Protein AF-A0A3D4NHM2-F1 (afdb_monomer_lite)

pLDDT: mean 80.55, std 10.09, range [41.16, 94.75]

Structure (mmCIF, N/CA/C/O backbone):
data_AF-A0A3D4NHM2-F1
#
_entry.id   AF-A0A3D4NHM2-F1
#
loop_
_atom_site.group_PDB
_atom_site.id
_atom_site.type_symbol
_atom_site.label_atom_id
_atom_site.label_alt_id
_atom_site.label_comp_id
_atom_site.label_asym_id
_atom_site.label_entity_id
_atom_site.label_seq_id
_atom_site.pdbx_PDB_ins_code
_atom_site.Cartn_x
_atom_site.Cartn_y
_atom_site.Cartn_z
_atom_site.occupancy
_atom_site.B_iso_or_equiv
_atom_site.auth_seq_id
_atom_site.auth_comp_id
_atom_site.auth_asym_id
_atom_site.auth_atom_id
_atom_site.pdbx_PDB_model_num
ATOM 1 N N . MET A 1 1 ? 0.055 -18.273 33.019 1.00 41.16 1 MET A N 1
ATOM 2 C CA . MET A 1 1 ? 0.625 -17.147 32.251 1.00 41.16 1 MET A CA 1
ATOM 3 C C . MET A 1 1 ? 1.002 -17.680 30.881 1.00 41.16 1 MET A C 1
ATOM 5 O O . MET A 1 1 ? 2.026 -18.334 30.751 1.00 41.16 1 MET A O 1
ATOM 9 N N . THR A 1 2 ? 0.118 -17.535 29.899 1.00 49.50 2 THR A N 1
ATOM 10 C CA . THR A 1 2 ? 0.388 -17.910 28.506 1.00 49.50 2 THR A CA 1
ATOM 11 C C . THR A 1 2 ? 1.254 -16.820 27.888 1.00 49.50 2 THR A C 1
ATOM 13 O O . THR A 1 2 ? 0.848 -15.660 27.898 1.00 49.50 2 THR A O 1
ATOM 16 N N . SER A 1 3 ? 2.451 -17.166 27.412 1.00 53.50 3 SER A N 1
ATOM 17 C CA . SER A 1 3 ? 3.295 -16.221 26.679 1.00 53.50 3 SER A CA 1
ATOM 18 C C . SER A 1 3 ? 2.521 -15.699 25.463 1.00 53.50 3 SER A C 1
ATOM 20 O O . SER A 1 3 ? 2.045 -16.487 24.648 1.00 53.50 3 SER A O 1
ATOM 22 N N . VAL A 1 4 ? 2.346 -14.377 25.388 1.00 59.56 4 VAL A N 1
ATOM 23 C CA . VAL A 1 4 ? 1.715 -13.659 24.260 1.00 59.56 4 VAL A CA 1
ATOM 24 C C . VAL A 1 4 ? 2.781 -13.261 23.229 1.00 59.56 4 VAL A C 1
ATOM 26 O O . VAL A 1 4 ? 2.512 -12.533 22.279 1.00 59.56 4 VAL A O 1
ATOM 29 N N . GLU A 1 5 ? 4.020 -13.715 23.420 1.00 61.50 5 GLU A N 1
ATOM 30 C CA . GLU A 1 5 ? 5.141 -13.356 22.565 1.00 61.50 5 GLU A CA 1
ATOM 31 C C . GLU A 1 5 ? 5.004 -14.071 21.219 1.00 61.50 5 GLU A C 1
ATOM 33 O O . GLU A 1 5 ? 5.370 -15.232 21.043 1.00 61.50 5 GLU A O 1
ATOM 38 N N . PHE A 1 6 ? 4.422 -13.357 20.261 1.00 61.19 6 PHE A N 1
ATOM 39 C CA . PHE A 1 6 ? 4.391 -13.739 18.862 1.00 61.19 6 PHE A CA 1
ATOM 40 C C . PHE A 1 6 ? 5.643 -13.171 18.181 1.00 61.19 6 PHE A C 1
ATOM 42 O O . PHE A 1 6 ? 5.893 -11.966 18.295 1.00 61.19 6 PHE A O 1
ATOM 49 N N . PRO A 1 7 ? 6.439 -13.986 17.468 1.00 61.22 7 PRO A N 1
ATOM 50 C CA . PRO A 1 7 ? 7.572 -13.488 16.703 1.00 61.22 7 PRO A CA 1
ATOM 51 C C . PRO A 1 7 ? 7.048 -12.682 15.507 1.00 61.22 7 PRO A C 1
ATOM 53 O O . PRO A 1 7 ? 6.844 -13.209 14.416 1.00 61.22 7 PRO A O 1
ATOM 56 N N . CYS A 1 8 ? 6.793 -11.393 15.727 1.00 61.00 8 CYS A N 1
ATOM 57 C CA . CYS A 1 8 ? 6.457 -10.440 14.679 1.00 61.00 8 CYS A CA 1
ATOM 58 C C . CYS A 1 8 ? 7.726 -9.714 14.222 1.00 61.00 8 CYS A C 1
ATOM 60 O O . CYS A 1 8 ? 8.655 -9.501 15.009 1.00 61.00 8 CYS A O 1
ATOM 62 N N . ALA A 1 9 ? 7.773 -9.338 12.943 1.00 61.66 9 ALA A N 1
ATOM 63 C CA . ALA A 1 9 ? 8.817 -8.454 12.445 1.00 61.66 9 ALA A CA 1
ATOM 64 C C . ALA A 1 9 ? 8.797 -7.174 13.303 1.00 61.66 9 ALA A C 1
ATOM 66 O O . ALA A 1 9 ? 7.721 -6.641 13.544 1.00 61.66 9 ALA A O 1
ATOM 67 N N . GLY A 1 10 ? 9.954 -6.784 13.855 1.00 69.88 10 GLY A N 1
ATOM 68 C CA . GLY A 1 10 ? 10.064 -6.086 15.146 1.00 69.88 10 GLY A CA 1
ATOM 69 C C . GLY A 1 10 ? 9.290 -4.770 15.333 1.00 69.88 10 GLY A C 1
ATOM 70 O O . GLY A 1 10 ? 8.582 -4.288 14.456 1.00 69.88 10 GLY A O 1
ATOM 71 N N . LEU A 1 11 ? 9.489 -4.139 16.497 1.00 74.94 11 LEU A N 1
ATOM 72 C CA . LEU A 1 11 ? 8.814 -2.905 16.938 1.00 74.94 11 LEU A CA 1
ATOM 73 C C . LEU A 1 11 ? 8.525 -1.856 15.831 1.00 74.94 11 LEU A C 1
ATOM 75 O O . LEU A 1 11 ? 7.408 -1.340 15.815 1.00 74.94 11 LEU A O 1
ATOM 79 N N . PRO A 1 12 ? 9.438 -1.556 14.879 1.00 75.69 12 PRO A N 1
ATOM 80 C CA . PRO A 1 12 ? 9.166 -0.582 13.819 1.00 75.69 12 PRO A CA 1
ATOM 81 C C . PRO A 1 12 ? 7.968 -0.927 12.924 1.00 75.69 12 PRO A C 1
ATOM 83 O O . PRO A 1 12 ? 7.214 -0.035 12.546 1.00 75.69 12 PRO A O 1
ATOM 86 N N . ILE A 1 13 ? 7.769 -2.208 12.604 1.00 77.50 13 ILE A N 1
ATOM 87 C CA . ILE A 1 13 ? 6.668 -2.652 11.741 1.00 77.50 13 ILE A CA 1
ATOM 88 C C . ILE A 1 13 ? 5.348 -2.639 12.514 1.00 77.50 13 ILE A C 1
ATOM 90 O O . ILE A 1 13 ? 4.311 -2.282 11.965 1.00 77.50 13 ILE A O 1
ATOM 94 N N . ALA A 1 14 ? 5.362 -2.975 13.804 1.00 77.69 14 ALA A N 1
ATOM 95 C CA . ALA A 1 14 ? 4.171 -2.842 14.642 1.00 77.69 14 ALA A CA 1
ATOM 96 C C . ALA A 1 14 ? 3.730 -1.370 14.765 1.00 77.69 14 ALA A C 1
ATOM 98 O O . ALA A 1 14 ? 2.546 -1.065 14.620 1.00 77.69 14 ALA A O 1
ATOM 99 N N . ILE A 1 15 ? 4.689 -0.455 14.959 1.00 77.50 15 ILE A N 1
ATOM 100 C CA . ILE A 1 15 ? 4.429 0.991 14.995 1.00 77.50 15 ILE A CA 1
ATOM 101 C C . ILE A 1 15 ? 3.873 1.474 13.652 1.00 77.50 15 ILE A C 1
ATOM 103 O O . ILE A 1 15 ? 2.896 2.219 13.648 1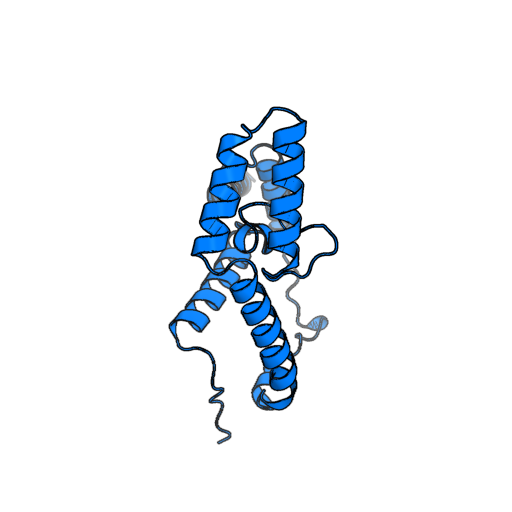.00 77.50 15 ILE A O 1
ATOM 107 N N . SER A 1 16 ? 4.441 1.041 12.520 1.00 75.25 16 SER A N 1
ATOM 108 C CA . SER A 1 16 ? 3.967 1.479 11.202 1.00 75.25 16 SER A CA 1
ATOM 109 C C . SER A 1 16 ? 2.544 1.008 10.902 1.00 75.25 16 SER A C 1
ATOM 111 O O . SER A 1 16 ? 1.742 1.801 10.415 1.00 75.25 16 SER A O 1
ATOM 113 N N . HIS A 1 17 ? 2.193 -0.240 11.236 1.00 78.31 17 HIS A N 1
ATOM 114 C CA . HIS A 1 17 ? 0.822 -0.738 11.080 1.00 78.31 17 HIS A CA 1
ATOM 115 C C . HIS A 1 17 ? -0.163 0.033 11.959 1.00 78.31 17 HIS A C 1
ATOM 117 O O . HIS A 1 17 ? -1.247 0.388 11.499 1.00 78.31 17 HIS A O 1
ATOM 123 N N . TRP A 1 18 ? 0.212 0.323 13.206 1.00 81.62 18 TRP A N 1
ATOM 124 C CA . TRP A 1 18 ? -0.637 1.097 14.106 1.00 81.62 18 TRP A CA 1
ATOM 125 C C . TRP A 1 18 ? -0.836 2.536 13.609 1.00 81.62 18 TRP A C 1
ATOM 127 O O . TRP A 1 18 ? -1.967 3.014 13.578 1.00 81.62 18 TRP A O 1
ATOM 137 N N . GLU A 1 19 ? 0.229 3.206 13.159 1.00 78.62 19 GLU A N 1
ATOM 138 C CA . GLU A 1 19 ? 0.150 4.548 12.562 1.00 78.62 19 GLU A CA 1
ATOM 139 C C . GLU A 1 19 ? -0.701 4.556 11.292 1.00 78.62 19 GLU A C 1
ATOM 141 O O . GLU A 1 19 ? -1.500 5.467 11.101 1.00 78.62 19 GLU A O 1
ATOM 146 N N . ALA A 1 20 ? -0.593 3.526 10.449 1.00 76.88 20 ALA A N 1
ATOM 147 C CA . ALA A 1 20 ? -1.422 3.401 9.256 1.00 76.88 20 ALA A CA 1
ATOM 148 C C . ALA A 1 20 ? -2.911 3.250 9.608 1.00 76.88 20 ALA A C 1
ATOM 150 O O . ALA A 1 20 ? -3.745 3.953 9.039 1.00 76.88 20 ALA A O 1
ATOM 151 N N . ILE A 1 21 ? -3.251 2.386 10.576 1.00 73.81 21 ILE A N 1
ATOM 152 C CA . ILE A 1 21 ? -4.636 2.200 11.045 1.00 73.81 21 ILE A CA 1
ATOM 153 C C . ILE A 1 21 ? -5.166 3.487 11.675 1.00 73.81 21 ILE A C 1
ATOM 155 O O . ILE A 1 21 ? -6.270 3.917 11.347 1.00 73.81 21 ILE A O 1
ATOM 159 N N . ARG A 1 22 ? -4.387 4.125 12.554 1.00 78.44 22 ARG A N 1
ATOM 160 C CA . ARG A 1 22 ? -4.767 5.399 13.167 1.00 78.44 22 ARG A CA 1
ATOM 161 C C . ARG A 1 22 ? -4.950 6.480 12.112 1.00 78.44 22 ARG A C 1
ATOM 163 O O . ARG A 1 22 ? -5.966 7.157 12.127 1.00 78.44 22 ARG A O 1
ATOM 170 N N . GLY A 1 23 ? -4.009 6.623 11.184 1.00 65.31 23 GLY A N 1
ATOM 171 C CA . GLY A 1 23 ? -4.084 7.596 10.100 1.00 65.31 23 GLY A CA 1
ATOM 172 C C . GLY A 1 23 ? -5.300 7.373 9.199 1.00 65.31 23 GLY A C 1
ATOM 173 O O . GLY A 1 23 ? -5.944 8.338 8.789 1.00 65.31 23 GLY A O 1
ATOM 174 N N . TYR A 1 24 ? -5.658 6.111 8.950 1.00 68.81 24 TYR A N 1
ATOM 175 C CA . TYR A 1 24 ? -6.894 5.744 8.264 1.00 68.81 24 TYR A CA 1
ATOM 176 C C . TYR A 1 24 ? -8.139 6.137 9.074 1.00 68.81 24 TYR A C 1
ATOM 178 O O . TYR A 1 24 ? -9.025 6.796 8.541 1.00 68.81 24 TYR A O 1
ATOM 186 N N . MET A 1 25 ? -8.206 5.781 10.361 1.00 72.75 25 MET A N 1
ATOM 187 C CA . MET A 1 25 ? -9.373 6.055 11.212 1.00 72.75 25 MET A CA 1
ATOM 188 C C . MET A 1 25 ? -9.568 7.541 11.530 1.00 72.75 25 MET A C 1
ATOM 190 O O . MET A 1 25 ? -10.699 8.013 11.564 1.00 72.75 25 MET A O 1
ATOM 194 N N . GLU A 1 26 ? -8.489 8.272 11.810 1.00 64.19 26 GLU A N 1
ATOM 195 C CA . GLU A 1 26 ? -8.554 9.670 12.251 1.00 64.19 26 GLU A CA 1
ATOM 196 C C . GLU A 1 26 ? -8.850 10.629 11.114 1.00 64.19 26 GLU A C 1
ATOM 198 O O . GLU A 1 26 ? -9.456 11.678 11.327 1.00 64.19 26 GLU A O 1
ATOM 203 N N . TYR A 1 27 ? -8.388 10.297 9.918 1.00 58.62 27 TYR A N 1
ATOM 204 C CA . TYR A 1 27 ? -8.377 11.270 8.853 1.00 58.62 27 TYR A CA 1
ATOM 205 C C . TYR A 1 27 ? -8.912 10.726 7.537 1.00 58.62 27 TYR A C 1
ATOM 207 O O . TYR A 1 27 ? -9.040 11.511 6.614 1.00 58.62 27 TYR A O 1
ATOM 215 N N . GLU A 1 28 ? -9.182 9.427 7.389 1.00 63.50 28 GLU A N 1
ATOM 216 C CA . GLU A 1 28 ? -9.547 8.834 6.094 1.00 63.50 28 GLU A CA 1
ATOM 217 C C . GLU A 1 28 ? -8.543 9.215 4.964 1.00 63.50 28 GLU A C 1
ATOM 219 O O . GLU A 1 28 ? -8.899 9.169 3.790 1.00 63.50 28 GLU A O 1
ATOM 224 N N . VAL A 1 29 ? -7.290 9.632 5.281 1.00 52.78 29 VAL A N 1
ATOM 225 C CA . VAL A 1 29 ? -6.374 10.297 4.300 1.00 52.78 29 VAL A CA 1
ATOM 226 C C . VAL A 1 29 ? -5.928 9.372 3.197 1.00 52.78 29 VAL A C 1
ATOM 228 O O . VAL A 1 29 ? -5.458 9.830 2.163 1.00 52.78 29 VAL A O 1
ATOM 231 N N . ASN A 1 30 ? -6.012 8.076 3.427 1.00 54.19 30 ASN A N 1
ATOM 232 C CA . ASN A 1 30 ? -5.376 7.123 2.565 1.00 54.19 30 ASN A CA 1
ATOM 233 C C . ASN A 1 30 ? -6.292 5.931 2.399 1.00 54.19 30 ASN A C 1
ATOM 235 O O . ASN A 1 30 ? -6.491 5.160 3.336 1.00 54.19 30 ASN A O 1
ATOM 239 N N . ASP A 1 31 ? -6.807 5.766 1.189 1.00 62.97 31 ASP A N 1
ATOM 240 C CA . ASP A 1 31 ? -7.264 4.452 0.785 1.00 62.97 31 ASP A CA 1
ATOM 241 C C . ASP A 1 31 ? -6.081 3.484 0.932 1.00 62.97 31 ASP A C 1
ATOM 243 O O . ASP A 1 31 ? -4.926 3.837 0.668 1.00 62.97 31 ASP A O 1
ATOM 247 N N . LEU A 1 32 ? -6.341 2.255 1.370 1.00 68.56 32 LEU A N 1
ATOM 248 C CA . LEU A 1 32 ? -5.276 1.263 1.501 1.00 68.56 32 LEU A CA 1
ATOM 249 C C . LEU A 1 32 ? -4.553 1.098 0.155 1.00 68.56 32 LEU A C 1
ATOM 251 O O . LEU A 1 32 ? -3.324 1.024 0.115 1.00 68.56 32 LEU A O 1
ATOM 255 N N . LYS A 1 33 ? -5.315 1.185 -0.945 1.00 70.31 33 LYS A N 1
ATOM 256 C CA . LYS A 1 33 ? -4.785 1.203 -2.306 1.00 70.31 33 LYS A CA 1
ATOM 257 C C . LYS A 1 33 ? -3.868 2.400 -2.570 1.00 70.31 33 LYS A C 1
ATOM 259 O O . LYS A 1 33 ? -2.841 2.227 -3.207 1.00 70.31 33 LYS A O 1
ATOM 264 N N . SER A 1 34 ? -4.169 3.602 -2.075 1.00 70.75 34 SER A N 1
ATOM 265 C CA . SER A 1 34 ? -3.313 4.769 -2.334 1.00 70.75 34 SER A CA 1
ATOM 266 C C . SER A 1 34 ? -1.970 4.701 -1.602 1.00 70.75 34 SER A C 1
ATOM 268 O O . SER A 1 34 ? -0.991 5.259 -2.091 1.00 70.75 34 SER A O 1
ATOM 270 N N . ILE A 1 35 ? -1.906 4.020 -0.450 1.00 69.81 35 ILE A N 1
ATOM 271 C CA . ILE A 1 35 ? -0.635 3.743 0.245 1.00 69.81 35 ILE A CA 1
ATOM 272 C C . ILE A 1 35 ? 0.133 2.617 -0.448 1.00 69.81 35 ILE A C 1
ATOM 274 O O . ILE A 1 35 ? 1.344 2.728 -0.622 1.00 69.81 35 ILE A O 1
ATOM 278 N N . GLN A 1 36 ? -0.557 1.526 -0.787 1.00 71.69 36 GLN A N 1
ATOM 279 C CA . GLN A 1 36 ? 0.071 0.304 -1.297 1.00 71.69 36 GLN A CA 1
ATOM 280 C C . GLN A 1 36 ? 0.401 0.365 -2.791 1.00 71.69 36 GLN A C 1
ATOM 282 O O . GLN A 1 36 ? 1.284 -0.355 -3.238 1.00 71.69 36 GLN A O 1
ATOM 287 N N . ASP A 1 37 ? -0.288 1.207 -3.558 1.00 76.50 37 ASP A N 1
ATOM 288 C CA . ASP A 1 37 ? -0.128 1.332 -5.005 1.00 76.50 37 ASP A CA 1
ATOM 289 C C . ASP A 1 37 ? -0.068 2.807 -5.452 1.00 76.50 37 ASP A C 1
ATOM 291 O O . ASP A 1 37 ? -0.954 3.313 -6.151 1.00 76.50 37 ASP A O 1
ATOM 295 N N . PRO A 1 38 ? 0.992 3.543 -5.070 1.00 75.00 38 PRO A N 1
ATOM 296 C CA . PRO A 1 38 ? 1.124 4.962 -5.398 1.00 75.00 38 PRO A CA 1
ATOM 297 C C . PRO A 1 38 ? 1.277 5.236 -6.904 1.00 75.00 38 PRO A C 1
ATOM 299 O O . PRO A 1 38 ? 1.089 6.373 -7.342 1.00 75.00 38 PRO A O 1
ATOM 302 N N . GLN A 1 39 ? 1.636 4.234 -7.713 1.00 78.44 39 GLN A N 1
ATOM 303 C CA . GLN A 1 39 ? 1.750 4.366 -9.171 1.00 78.44 39 GLN A CA 1
ATOM 304 C C . GLN A 1 39 ? 0.506 3.883 -9.940 1.00 78.44 39 GLN A C 1
ATOM 306 O O . GLN A 1 39 ? 0.495 3.981 -11.175 1.00 78.44 39 GLN A O 1
ATOM 311 N N . ASP A 1 40 ? -0.537 3.420 -9.241 1.00 80.31 40 ASP A N 1
ATOM 312 C CA . ASP A 1 40 ? -1.761 2.840 -9.815 1.00 80.31 40 ASP A CA 1
ATOM 313 C C . ASP A 1 40 ? -1.425 1.760 -10.865 1.00 80.31 40 ASP A C 1
ATOM 315 O O . ASP A 1 40 ? -1.751 1.855 -12.055 1.00 80.31 40 ASP A O 1
ATOM 319 N N . LEU A 1 41 ? -0.616 0.791 -10.438 1.00 82.31 41 LEU A N 1
ATOM 320 C CA . LEU A 1 41 ? -0.152 -0.351 -11.221 1.00 82.31 41 LEU A CA 1
ATOM 321 C C . LEU A 1 41 ? -0.991 -1.608 -10.972 1.00 82.31 41 LEU A C 1
ATOM 323 O O . LEU A 1 41 ? -0.926 -2.530 -11.788 1.00 82.31 41 LEU A O 1
ATOM 327 N N . GLN A 1 42 ? -1.760 -1.666 -9.885 1.00 84.19 42 GLN A N 1
ATOM 328 C CA . GLN A 1 42 ? -2.664 -2.769 -9.575 1.00 84.19 42 GLN A CA 1
ATOM 329 C C . GLN A 1 42 ? -3.976 -2.631 -10.357 1.00 84.19 42 GLN A C 1
ATOM 331 O O . GLN A 1 42 ? -4.657 -1.598 -10.334 1.00 84.19 42 GLN A O 1
ATOM 336 N N . GLY A 1 43 ? -4.345 -3.706 -11.050 1.00 80.56 43 GLY A N 1
ATOM 337 C CA . GLY A 1 43 ? -5.622 -3.842 -11.734 1.00 80.56 43 GLY A CA 1
ATOM 338 C C . GLY A 1 43 ? -6.772 -4.245 -10.796 1.00 80.56 43 GLY A C 1
ATOM 339 O O . GLY A 1 43 ? -6.550 -4.613 -9.646 1.00 80.56 43 GLY A O 1
ATOM 340 N N . PRO A 1 44 ? -8.027 -4.242 -11.287 1.00 80.44 44 PRO A N 1
ATOM 341 C CA . PRO A 1 44 ? -9.217 -4.521 -10.469 1.00 80.44 44 PRO A CA 1
ATOM 342 C C . PRO A 1 44 ? -9.269 -5.929 -9.857 1.00 80.44 44 PRO A C 1
ATOM 344 O O . PRO A 1 44 ? -9.972 -6.137 -8.875 1.00 80.44 44 PRO A O 1
ATOM 347 N N . ASN A 1 45 ? -8.562 -6.889 -10.460 1.00 82.94 45 ASN A N 1
ATOM 348 C CA . ASN A 1 45 ? -8.547 -8.297 -10.051 1.00 82.94 45 ASN A CA 1
ATOM 349 C C . ASN A 1 45 ? -7.192 -8.733 -9.470 1.00 82.94 45 ASN A C 1
ATOM 351 O O . ASN A 1 45 ? -6.979 -9.930 -9.266 1.00 82.94 45 ASN A O 1
ATOM 355 N N . ASP A 1 46 ? -6.266 -7.796 -9.263 1.00 84.06 46 ASP A N 1
ATOM 356 C CA . ASP A 1 46 ? -4.933 -8.122 -8.773 1.00 84.06 46 ASP A CA 1
ATOM 357 C C . ASP A 1 46 ? -4.914 -8.274 -7.242 1.00 84.06 46 ASP A C 1
ATOM 359 O O . ASP A 1 46 ? -5.730 -7.667 -6.543 1.00 84.06 46 ASP A O 1
ATOM 363 N N . PRO A 1 47 ? -3.998 -9.095 -6.693 1.00 81.38 47 PRO A N 1
ATOM 364 C CA . PRO A 1 47 ? -3.778 -9.163 -5.253 1.00 81.38 47 PRO A CA 1
ATOM 365 C C . PRO A 1 47 ? -3.416 -7.788 -4.662 1.00 81.38 47 PRO A C 1
ATOM 367 O O . PRO A 1 47 ? -2.732 -7.009 -5.319 1.00 81.38 47 PRO A O 1
ATOM 370 N N . PRO A 1 48 ? -3.769 -7.510 -3.391 1.00 76.44 48 PRO A N 1
ATOM 371 C CA . PRO A 1 48 ? -3.501 -6.214 -2.755 1.00 76.44 48 PRO A CA 1
ATOM 372 C C . PRO A 1 48 ? -2.015 -5.973 -2.422 1.00 76.44 48 PRO A C 1
ATOM 374 O O . PRO A 1 48 ? -1.659 -4.931 -1.884 1.00 76.44 48 PRO A O 1
ATOM 377 N N . HIS A 1 49 ? -1.131 -6.931 -2.701 1.00 77.88 49 HIS A N 1
ATOM 378 C CA . HIS A 1 49 ? 0.305 -6.823 -2.445 1.00 77.88 49 HIS A CA 1
ATOM 379 C C . HIS A 1 49 ? 1.071 -6.591 -3.750 1.00 77.88 49 HIS A C 1
ATOM 381 O O . HIS A 1 49 ? 0.666 -7.075 -4.799 1.00 77.88 49 HIS A O 1
ATOM 387 N N . GLU A 1 50 ? 2.234 -5.945 -3.700 1.00 80.62 50 GLU A N 1
ATOM 388 C CA . GLU A 1 50 ? 3.122 -5.877 -4.867 1.00 80.62 50 GLU A CA 1
ATOM 389 C C . GLU A 1 50 ? 3.644 -7.279 -5.257 1.00 80.62 50 GLU A C 1
ATOM 391 O O . GLU A 1 50 ? 3.783 -8.167 -4.409 1.00 80.62 50 GLU A O 1
ATOM 396 N N . GLY A 1 51 ? 3.891 -7.528 -6.548 1.00 84.62 51 GLY A N 1
ATOM 397 C CA . GLY A 1 51 ? 4.323 -8.845 -7.028 1.00 84.62 51 GLY A CA 1
ATOM 398 C C . GLY A 1 51 ? 4.580 -8.904 -8.533 1.00 84.62 51 GLY A C 1
ATOM 399 O O . GLY A 1 51 ? 4.761 -7.888 -9.198 1.00 84.62 51 GLY A O 1
ATOM 400 N N . LEU A 1 52 ? 4.582 -10.104 -9.123 1.00 87.31 52 LEU A N 1
ATOM 401 C CA . LEU A 1 52 ? 4.884 -10.253 -10.552 1.00 87.31 52 LEU A CA 1
ATOM 402 C C . LEU A 1 52 ? 3.842 -9.557 -11.445 1.00 87.31 52 LEU A C 1
ATOM 404 O O . LEU A 1 52 ? 4.171 -9.059 -12.524 1.00 87.31 52 LEU A O 1
ATOM 408 N N . HIS A 1 53 ? 2.592 -9.495 -10.983 1.00 86.75 53 HIS A N 1
ATOM 409 C CA . HIS A 1 53 ? 1.507 -8.820 -11.688 1.00 86.75 53 HIS A CA 1
ATOM 410 C C . HIS A 1 53 ? 1.762 -7.310 -11.825 1.00 86.75 53 HIS A C 1
ATOM 412 O O . HIS A 1 53 ? 1.595 -6.784 -12.924 1.00 86.75 53 HIS A O 1
ATOM 418 N N . THR A 1 54 ? 2.280 -6.624 -10.794 1.00 87.06 54 THR A N 1
ATOM 419 C CA . THR A 1 54 ? 2.591 -5.185 -10.890 1.00 87.06 54 THR A CA 1
ATOM 420 C C . THR A 1 54 ? 3.692 -4.923 -11.917 1.00 87.06 54 THR A C 1
ATOM 422 O O . THR A 1 54 ? 3.587 -3.988 -12.712 1.00 87.06 54 THR A O 1
ATOM 425 N N . PHE A 1 55 ? 4.704 -5.796 -11.999 1.00 88.06 55 PHE A N 1
ATOM 426 C CA . PHE A 1 55 ? 5.742 -5.714 -13.032 1.00 88.06 55 PHE A CA 1
ATOM 427 C C . PHE A 1 55 ? 5.174 -5.920 -14.446 1.00 88.06 55 PHE A C 1
ATOM 429 O O . PHE A 1 55 ? 5.511 -5.173 -15.373 1.00 88.06 55 PHE A O 1
ATOM 436 N N . HIS A 1 56 ? 4.297 -6.910 -14.635 1.00 88.69 56 HIS A N 1
ATOM 437 C CA . HIS A 1 56 ? 3.639 -7.140 -15.923 1.00 88.69 56 HIS A CA 1
ATOM 438 C C . HIS A 1 56 ? 2.741 -5.966 -16.330 1.00 88.69 56 HIS A C 1
ATOM 440 O O . HIS A 1 56 ? 2.801 -5.534 -17.485 1.00 88.69 56 HIS A O 1
ATOM 446 N N . ASN A 1 57 ? 1.991 -5.397 -15.388 1.00 90.75 57 ASN A N 1
ATOM 447 C CA . ASN A 1 57 ? 1.132 -4.239 -15.623 1.00 90.75 57 ASN A CA 1
ATOM 448 C C . ASN A 1 57 ? 1.955 -2.991 -15.961 1.00 90.75 57 ASN A C 1
ATOM 450 O O . ASN A 1 57 ? 1.663 -2.309 -16.945 1.00 90.75 57 ASN A O 1
ATOM 454 N N . ALA A 1 58 ? 3.047 -2.736 -15.233 1.00 89.44 58 ALA A N 1
ATOM 455 C CA . ALA A 1 58 ? 3.974 -1.643 -15.525 1.00 89.44 58 ALA A CA 1
ATOM 456 C C . ALA A 1 58 ? 4.590 -1.778 -16.925 1.00 89.44 58 ALA A C 1
ATOM 458 O O . ALA A 1 58 ? 4.671 -0.802 -17.678 1.00 89.44 58 ALA A O 1
ATOM 459 N N . ARG A 1 59 ? 4.977 -3.000 -17.312 1.00 90.62 59 ARG A N 1
ATOM 460 C CA . ARG A 1 59 ? 5.503 -3.290 -18.650 1.00 90.62 59 ARG A CA 1
ATOM 461 C C . ARG A 1 59 ? 4.450 -3.063 -19.735 1.00 90.62 59 ARG A C 1
ATOM 463 O O . ARG A 1 59 ? 4.764 -2.458 -20.761 1.00 90.62 59 ARG A O 1
ATOM 470 N N . ALA A 1 60 ? 3.220 -3.532 -19.528 1.00 90.25 60 ALA A N 1
ATOM 471 C CA . ALA A 1 60 ? 2.117 -3.344 -20.468 1.00 90.25 60 ALA A CA 1
ATOM 472 C C . ALA A 1 60 ? 1.788 -1.855 -20.652 1.00 90.25 60 ALA A C 1
ATOM 474 O O . ALA A 1 60 ? 1.732 -1.376 -21.786 1.00 90.25 60 ALA A O 1
ATOM 475 N N . ARG A 1 61 ? 1.685 -1.107 -19.547 1.00 89.44 61 ARG A N 1
ATOM 476 C CA . ARG A 1 61 ? 1.446 0.342 -19.543 1.00 89.44 61 ARG A CA 1
ATOM 477 C C . ARG A 1 61 ? 2.566 1.107 -20.242 1.00 89.44 61 ARG A C 1
ATOM 479 O O . ARG A 1 61 ? 2.292 1.986 -21.052 1.00 89.44 61 ARG A O 1
ATOM 486 N N . MET A 1 62 ? 3.828 0.746 -20.001 1.00 91.25 62 MET A N 1
ATOM 487 C CA . MET A 1 62 ? 4.965 1.348 -20.705 1.00 91.25 62 MET A CA 1
ATOM 488 C C . MET A 1 62 ? 4.875 1.129 -22.221 1.00 91.25 62 MET A C 1
ATOM 490 O O . MET A 1 62 ? 5.106 2.062 -22.988 1.00 91.25 62 MET A O 1
ATOM 494 N N . HIS A 1 63 ? 4.555 -0.087 -22.670 1.00 90.38 63 HIS A N 1
ATOM 495 C CA . HIS A 1 63 ? 4.413 -0.372 -24.102 1.00 90.38 63 HIS A CA 1
ATOM 496 C C . HIS A 1 63 ? 3.246 0.379 -24.734 1.00 90.38 63 HIS A C 1
ATOM 498 O O . HIS A 1 63 ? 3.386 0.859 -25.857 1.00 90.38 63 HIS A O 1
ATOM 504 N N . GLN A 1 64 ? 2.130 0.518 -24.016 1.00 90.06 64 GLN A N 1
ATOM 505 C CA . GLN A 1 64 ? 1.008 1.350 -24.450 1.00 90.06 64 GLN A CA 1
ATOM 506 C C . GLN A 1 64 ? 1.447 2.809 -24.610 1.00 90.06 64 GLN A C 1
ATOM 508 O O . GLN A 1 64 ? 1.324 3.346 -25.700 1.00 90.06 64 GLN A O 1
ATOM 513 N N . GLN A 1 65 ? 2.107 3.399 -23.609 1.00 89.00 65 GLN A N 1
ATOM 514 C CA . GLN A 1 65 ? 2.620 4.775 -23.691 1.00 89.00 65 GLN A CA 1
ATOM 515 C C . GLN A 1 65 ? 3.606 4.990 -24.850 1.00 89.00 65 GLN A C 1
ATOM 517 O O . GLN A 1 65 ? 3.620 6.051 -25.467 1.00 89.00 65 GLN A O 1
ATOM 522 N N . ILE A 1 66 ? 4.442 3.994 -25.162 1.00 89.38 66 ILE A N 1
ATOM 523 C CA . ILE A 1 66 ? 5.361 4.069 -26.308 1.00 89.38 66 ILE A CA 1
ATOM 524 C C . ILE A 1 66 ? 4.601 3.981 -27.636 1.00 89.38 66 ILE A C 1
ATOM 526 O O . ILE A 1 66 ? 4.983 4.642 -28.601 1.00 89.38 66 ILE A O 1
ATOM 530 N N . ARG A 1 67 ? 3.543 3.164 -27.708 1.00 88.94 67 ARG A N 1
ATOM 531 C CA . ARG A 1 67 ? 2.692 3.043 -28.900 1.00 88.94 67 ARG A CA 1
ATOM 532 C C . ARG A 1 67 ? 1.868 4.305 -29.138 1.00 88.94 67 ARG A C 1
ATOM 534 O O . ARG A 1 67 ? 1.728 4.716 -30.284 1.00 88.94 67 ARG A O 1
ATOM 541 N N . ASP A 1 68 ? 1.372 4.900 -28.063 1.00 91.12 68 ASP A N 1
ATOM 542 C CA . ASP A 1 68 ? 0.505 6.075 -28.093 1.00 91.12 68 ASP A CA 1
ATOM 543 C C . ASP A 1 68 ? 1.318 7.379 -28.264 1.00 91.12 68 ASP A C 1
ATOM 545 O O . ASP A 1 68 ? 0.751 8.443 -28.478 1.00 91.12 68 ASP A O 1
ATOM 549 N N . GLY A 1 69 ? 2.656 7.299 -28.232 1.00 87.31 69 GLY A N 1
ATOM 550 C CA . GLY A 1 69 ? 3.569 8.426 -28.468 1.00 87.31 69 GLY A CA 1
ATOM 551 C C . GLY A 1 69 ? 3.865 9.280 -27.232 1.00 87.31 69 GLY A C 1
ATOM 552 O O . GLY A 1 69 ? 4.749 10.130 -27.282 1.00 87.31 69 GLY A O 1
ATOM 553 N N . GLU A 1 70 ? 3.205 9.004 -26.109 1.00 87.12 70 GLU A N 1
ATOM 554 C CA . GLU A 1 70 ? 3.402 9.669 -24.812 1.00 87.12 70 GLU A CA 1
ATOM 555 C C . GLU A 1 70 ? 4.806 9.436 -24.228 1.00 87.12 70 GLU A C 1
ATOM 557 O O . GLU A 1 70 ? 5.294 10.205 -23.397 1.00 87.12 70 GLU A O 1
ATOM 562 N N . ARG A 1 71 ? 5.477 8.352 -24.641 1.00 86.19 71 ARG A N 1
ATOM 563 C CA . ARG A 1 71 ? 6.778 7.946 -24.105 1.00 86.19 71 ARG A CA 1
ATOM 564 C C . ARG A 1 71 ? 7.773 7.565 -25.201 1.00 86.19 71 ARG A C 1
ATOM 566 O O . ARG A 1 71 ? 7.521 6.714 -26.047 1.00 86.19 71 ARG A O 1
ATOM 573 N N . ASN A 1 72 ? 8.980 8.125 -25.129 1.00 88.81 72 ASN A N 1
ATOM 574 C CA . ASN A 1 72 ? 10.042 7.845 -26.099 1.00 88.81 72 ASN A CA 1
ATOM 575 C C . ASN A 1 72 ? 10.564 6.403 -26.001 1.00 88.81 72 ASN A C 1
ATOM 577 O O . ASN A 1 72 ? 10.835 5.908 -24.905 1.00 88.81 72 ASN A O 1
ATOM 581 N N . ARG A 1 73 ? 10.850 5.764 -27.145 1.00 88.44 73 ARG A N 1
ATOM 582 C CA . ARG A 1 73 ? 11.445 4.409 -27.218 1.00 88.44 73 ARG A CA 1
ATOM 583 C C . ARG A 1 73 ? 12.744 4.263 -26.413 1.00 88.44 73 ARG A C 1
ATOM 585 O O . ARG A 1 73 ? 12.955 3.234 -25.776 1.00 88.44 73 ARG A O 1
ATOM 592 N N . VAL A 1 74 ? 13.571 5.311 -26.374 1.00 91.94 74 VAL A N 1
ATOM 593 C CA . VAL A 1 74 ? 14.810 5.361 -25.571 1.00 91.94 74 VAL A CA 1
ATOM 594 C C . VAL A 1 74 ? 14.521 5.166 -24.079 1.00 91.94 74 VAL A C 1
ATOM 596 O O . VAL A 1 74 ? 15.227 4.434 -23.394 1.00 91.94 74 VAL A O 1
ATOM 599 N N . SER A 1 75 ? 13.435 5.748 -23.571 1.00 88.62 75 SER A N 1
ATOM 600 C CA . SER A 1 75 ? 13.048 5.575 -22.167 1.00 88.62 75 SER A CA 1
ATOM 601 C C . SER A 1 75 ? 12.544 4.160 -21.851 1.00 88.62 75 SER A C 1
ATOM 603 O O . SER A 1 75 ? 12.627 3.733 -20.702 1.00 88.62 75 SER A O 1
ATOM 605 N N . GLY A 1 76 ? 12.033 3.427 -22.848 1.00 90.38 76 GLY A N 1
ATOM 606 C CA . GLY A 1 76 ? 11.711 2.005 -22.718 1.00 90.38 76 GLY A CA 1
ATOM 607 C C . GLY A 1 76 ? 12.973 1.144 -22.652 1.00 90.38 76 GLY A C 1
ATOM 608 O O . GLY A 1 76 ? 13.056 0.235 -21.832 1.00 90.38 76 GLY A O 1
ATOM 609 N N . PHE A 1 77 ? 13.995 1.478 -23.447 1.00 93.19 77 PHE A N 1
ATOM 610 C CA . PHE A 1 77 ? 15.309 0.830 -23.369 1.00 93.19 77 PHE A CA 1
ATOM 611 C C . PHE A 1 77 ? 15.941 0.985 -21.977 1.00 93.19 77 PHE A C 1
ATOM 613 O O . PHE A 1 77 ? 16.323 -0.012 -21.369 1.00 93.19 77 PHE A O 1
ATOM 620 N N . PHE A 1 78 ? 15.979 2.206 -21.430 1.00 94.44 78 PHE A N 1
ATOM 621 C CA . PHE A 1 78 ? 16.511 2.435 -20.081 1.00 94.44 78 PHE A CA 1
ATOM 622 C C . PHE A 1 78 ? 15.676 1.774 -18.983 1.00 94.44 78 PHE A C 1
ATOM 624 O O . PHE A 1 78 ? 16.240 1.317 -17.993 1.00 94.44 78 PHE A O 1
ATOM 631 N N . TRP A 1 79 ? 14.357 1.662 -19.163 1.00 93.12 79 TRP A N 1
ATOM 632 C CA . TRP A 1 79 ? 13.509 0.906 -18.240 1.00 93.12 79 TRP A CA 1
ATOM 633 C C . TRP A 1 79 ? 13.923 -0.565 -18.186 1.00 93.12 79 TRP A C 1
ATOM 635 O O . TRP A 1 79 ? 14.079 -1.116 -17.100 1.00 93.12 79 TRP A O 1
ATOM 645 N N . TYR A 1 80 ? 14.168 -1.191 -19.339 1.00 92.88 80 TYR A N 1
ATOM 646 C CA . TYR A 1 80 ? 14.658 -2.567 -19.384 1.00 92.88 80 TYR A CA 1
ATOM 647 C C . TYR A 1 80 ? 16.070 -2.706 -18.819 1.00 92.88 80 TYR A C 1
ATOM 649 O O . TYR A 1 80 ? 16.313 -3.633 -18.053 1.00 92.88 80 TYR A O 1
ATOM 657 N N . LEU A 1 81 ? 16.977 -1.780 -19.141 1.00 94.50 81 LEU A N 1
ATOM 658 C CA . LEU A 1 81 ? 18.333 -1.777 -18.592 1.00 94.50 81 LEU A CA 1
ATOM 659 C C . LEU A 1 81 ? 18.311 -1.711 -17.061 1.00 94.50 81 LEU A C 1
ATOM 661 O O . LEU A 1 81 ? 18.962 -2.521 -16.409 1.00 94.50 81 LEU A O 1
ATOM 665 N N . TYR A 1 82 ? 17.520 -0.797 -16.496 1.00 92.56 82 TYR A N 1
ATOM 666 C CA . TYR A 1 82 ? 17.334 -0.680 -15.052 1.00 92.56 82 TYR A CA 1
ATOM 667 C C . TYR A 1 82 ? 16.849 -1.999 -14.443 1.00 92.56 82 TYR A C 1
ATOM 669 O O . TYR A 1 82 ? 17.464 -2.490 -13.503 1.00 92.56 82 TYR A O 1
ATOM 677 N N . HIS A 1 83 ? 15.814 -2.616 -15.024 1.00 90.56 83 HIS A N 1
ATOM 678 C CA . HIS A 1 83 ? 15.289 -3.874 -14.500 1.00 90.56 83 HIS A CA 1
ATOM 679 C C . HIS A 1 83 ? 16.282 -5.028 -14.625 1.00 90.56 83 HIS A C 1
ATOM 681 O O . HIS A 1 83 ? 16.357 -5.844 -13.722 1.00 90.56 83 HIS A O 1
ATOM 687 N N . VAL A 1 84 ? 17.092 -5.108 -15.686 1.00 94.00 84 VAL A N 1
ATOM 688 C CA . VAL A 1 84 ? 18.160 -6.124 -15.765 1.00 94.00 84 VAL A CA 1
ATOM 689 C C . VAL A 1 84 ? 19.177 -5.920 -14.641 1.00 94.00 84 VAL A C 1
ATOM 691 O O . VAL A 1 84 ? 19.561 -6.886 -13.983 1.00 94.00 84 VAL A O 1
ATOM 694 N N . MET A 1 85 ? 19.567 -4.669 -14.381 1.00 94.75 85 MET A N 1
ATOM 695 C CA . MET A 1 85 ? 20.495 -4.333 -13.298 1.00 94.75 85 MET A CA 1
ATOM 696 C C . MET A 1 85 ? 19.919 -4.641 -11.907 1.00 94.75 85 MET A C 1
ATOM 698 O O . MET A 1 85 ? 20.683 -4.945 -10.995 1.00 94.75 85 MET A O 1
ATOM 702 N N . THR A 1 86 ? 18.592 -4.619 -11.740 1.00 88.12 86 THR A N 1
ATOM 703 C CA . THR A 1 86 ? 17.896 -4.955 -10.485 1.00 88.12 86 THR A CA 1
ATOM 704 C C . THR A 1 86 ? 17.389 -6.401 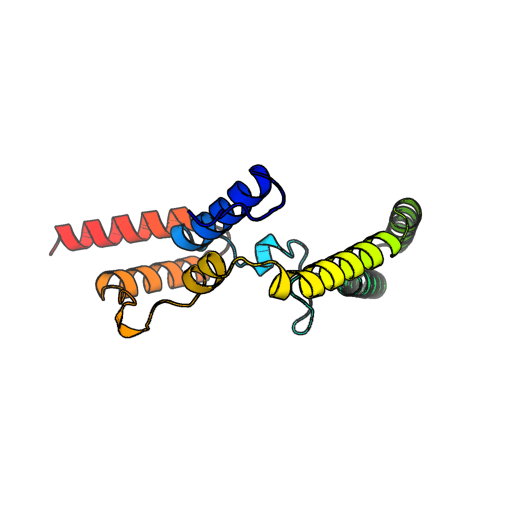-10.426 1.00 88.12 86 THR A C 1
ATOM 706 O O . THR A 1 86 ? 16.452 -6.701 -9.690 1.00 88.12 86 THR A O 1
ATOM 709 N N . LEU A 1 87 ? 18.032 -7.327 -11.154 1.00 91.44 87 LEU A N 1
ATOM 710 C CA . LEU A 1 87 ? 17.712 -8.768 -11.154 1.00 91.44 87 LEU A CA 1
ATOM 711 C C . LEU A 1 87 ? 16.340 -9.117 -11.767 1.00 91.44 87 LEU A C 1
ATOM 713 O O . LEU A 1 87 ? 15.782 -10.193 -11.543 1.00 91.44 87 LEU A O 1
ATOM 717 N N . TRP A 1 88 ? 15.818 -8.231 -12.605 1.00 90.56 88 TRP A N 1
ATOM 718 C CA . TRP A 1 88 ? 14.613 -8.391 -13.411 1.00 90.56 88 TRP A CA 1
ATOM 719 C C . TRP A 1 88 ? 13.383 -8.739 -12.564 1.00 90.56 88 TRP A C 1
ATOM 721 O O . TRP A 1 88 ? 12.958 -7.958 -11.720 1.00 90.56 88 TRP A O 1
ATOM 731 N N . THR A 1 89 ? 12.785 -9.907 -12.786 1.00 89.44 89 THR A N 1
ATOM 732 C CA . THR A 1 89 ? 11.604 -10.388 -12.061 1.00 89.44 89 THR A CA 1
ATOM 733 C C . THR A 1 89 ? 11.955 -11.232 -10.843 1.00 89.44 89 THR A C 1
ATOM 735 O O . THR A 1 89 ? 11.045 -11.652 -10.135 1.00 89.44 89 THR A O 1
ATOM 738 N N . ILE A 1 90 ? 13.238 -11.519 -10.596 1.00 90.94 90 ILE A N 1
ATOM 739 C CA . ILE A 1 90 ? 13.664 -12.378 -9.481 1.00 90.94 90 ILE A CA 1
ATOM 740 C C . ILE A 1 90 ? 13.201 -11.811 -8.129 1.00 90.94 90 ILE A C 1
ATOM 742 O O . ILE A 1 90 ? 12.634 -12.588 -7.360 1.00 90.94 90 ILE A O 1
ATOM 746 N N . PRO A 1 91 ? 13.335 -10.497 -7.841 1.00 87.62 91 PRO A N 1
ATOM 747 C CA . PRO A 1 91 ? 12.814 -9.934 -6.596 1.00 87.62 91 PRO A CA 1
ATOM 748 C C . PRO A 1 91 ? 11.306 -10.165 -6.433 1.00 87.62 91 PRO A C 1
ATOM 750 O O . PRO A 1 91 ? 10.871 -10.594 -5.374 1.00 87.62 91 PRO A O 1
ATOM 753 N N . ASN A 1 92 ? 10.522 -10.002 -7.505 1.00 87.56 92 ASN A N 1
ATOM 754 C CA . ASN A 1 92 ? 9.070 -10.215 -7.471 1.00 87.56 92 ASN A CA 1
ATOM 755 C C . ASN A 1 92 ? 8.696 -11.679 -7.181 1.00 87.56 92 ASN A C 1
ATOM 757 O O . ASN A 1 92 ? 7.762 -11.943 -6.427 1.00 87.56 92 ASN A O 1
ATOM 761 N N . TYR A 1 93 ? 9.441 -12.641 -7.738 1.00 86.88 93 TYR A N 1
ATOM 762 C CA . TYR A 1 93 ? 9.255 -14.059 -7.412 1.00 86.88 93 TYR A CA 1
ATOM 763 C C . TYR A 1 93 ? 9.603 -14.368 -5.955 1.00 86.88 93 TYR A C 1
ATOM 765 O O . TYR A 1 93 ? 8.921 -15.181 -5.330 1.00 86.88 93 TYR A O 1
ATOM 773 N N . LEU A 1 94 ? 10.642 -13.727 -5.412 1.00 88.81 94 LEU A N 1
ATOM 774 C CA . LEU A 1 94 ? 11.008 -13.870 -4.007 1.00 88.81 94 LEU A CA 1
ATOM 775 C C . LEU A 1 94 ? 9.911 -13.313 -3.094 1.00 88.81 94 LEU A C 1
ATOM 777 O O . LEU A 1 94 ? 9.527 -13.994 -2.148 1.00 88.81 94 LEU A O 1
ATOM 781 N N . THR A 1 95 ? 9.358 -12.142 -3.416 1.00 86.12 95 THR A N 1
ATOM 782 C CA . THR A 1 95 ? 8.226 -11.545 -2.695 1.00 86.12 95 THR A CA 1
ATOM 783 C C . THR A 1 95 ? 7.004 -12.459 -2.720 1.00 86.12 95 THR A C 1
ATOM 785 O O . THR A 1 95 ? 6.438 -12.756 -1.672 1.00 86.12 95 THR A O 1
ATOM 788 N N . GLU A 1 96 ? 6.617 -12.986 -3.885 1.00 88.38 96 GLU A N 1
ATOM 789 C CA . GLU A 1 96 ? 5.496 -13.930 -3.962 1.00 88.38 96 GLU A CA 1
ATOM 790 C C . GLU A 1 96 ? 5.756 -15.219 -3.180 1.00 88.38 96 GLU A C 1
ATOM 792 O O . GLU A 1 96 ? 4.849 -15.744 -2.532 1.00 88.38 96 GLU A O 1
ATOM 797 N N . TRP A 1 97 ? 6.981 -15.744 -3.229 1.00 89.44 97 TRP A N 1
ATOM 798 C CA . TRP A 1 97 ? 7.365 -16.911 -2.442 1.00 89.44 97 TRP A CA 1
ATOM 799 C C . TRP A 1 97 ? 7.287 -16.626 -0.941 1.00 89.44 97 TRP A C 1
ATOM 801 O O . TRP A 1 97 ? 6.734 -17.436 -0.197 1.00 89.44 97 TRP A O 1
ATOM 811 N N . GLU A 1 98 ? 7.794 -15.478 -0.499 1.00 86.56 98 GLU A N 1
ATOM 812 C CA . GLU A 1 98 ? 7.773 -15.066 0.900 1.00 86.56 98 GLU A CA 1
ATOM 813 C C . GLU A 1 98 ? 6.341 -14.875 1.394 1.00 86.56 98 GLU A C 1
ATOM 815 O O . GLU A 1 98 ? 5.988 -15.408 2.441 1.00 86.56 98 GLU A O 1
ATOM 820 N N . ILE A 1 99 ? 5.479 -14.230 0.609 1.00 84.75 99 ILE A N 1
ATOM 821 C CA . ILE A 1 99 ? 4.058 -14.070 0.935 1.00 84.75 99 ILE A CA 1
ATOM 822 C C . ILE A 1 99 ? 3.368 -15.431 1.028 1.00 84.75 99 ILE A C 1
ATOM 824 O O . ILE A 1 99 ? 2.662 -15.698 1.998 1.00 84.75 99 ILE A O 1
ATOM 828 N N . ARG A 1 100 ? 3.591 -16.333 0.062 1.00 85.81 100 ARG A N 1
ATOM 829 C CA . ARG A 1 100 ? 3.032 -17.697 0.112 1.00 85.81 100 ARG A CA 1
ATOM 830 C C . ARG A 1 100 ? 3.528 -18.459 1.335 1.00 85.81 100 ARG A C 1
ATOM 832 O O . ARG A 1 100 ? 2.744 -19.161 1.967 1.00 85.81 100 ARG A O 1
ATOM 839 N N . ARG A 1 101 ? 4.804 -18.302 1.688 1.00 86.62 101 ARG A N 1
ATOM 840 C CA . ARG A 1 101 ? 5.397 -18.881 2.893 1.00 86.62 101 ARG A CA 1
ATOM 841 C C . ARG A 1 101 ? 4.729 -18.311 4.144 1.00 86.62 101 ARG A C 1
ATOM 843 O O . ARG A 1 101 ? 4.211 -19.078 4.943 1.00 86.62 101 ARG A O 1
ATOM 850 N N . ILE A 1 102 ? 4.667 -16.991 4.296 1.00 80.44 102 ILE A N 1
ATOM 851 C CA . ILE A 1 102 ? 4.025 -16.328 5.440 1.00 80.44 102 ILE A CA 1
ATOM 852 C C . ILE A 1 102 ? 2.562 -16.764 5.561 1.00 80.44 102 ILE A C 1
ATOM 854 O O . ILE A 1 102 ? 2.144 -17.156 6.646 1.00 80.44 102 ILE A O 1
ATOM 858 N N . ASN A 1 103 ? 1.810 -16.789 4.460 1.00 78.81 103 ASN A N 1
ATOM 859 C CA . ASN A 1 103 ? 0.417 -17.239 4.444 1.00 78.81 103 ASN A CA 1
ATOM 860 C C . ASN A 1 103 ? 0.269 -18.718 4.821 1.00 78.81 103 ASN A C 1
ATOM 862 O O . ASN A 1 103 ? -0.697 -19.080 5.484 1.00 78.81 103 ASN A O 1
ATOM 866 N N . ALA A 1 104 ? 1.220 -19.574 4.443 1.00 81.50 104 ALA A N 1
ATOM 867 C CA . ALA A 1 104 ? 1.225 -20.975 4.856 1.00 81.50 104 ALA A CA 1
ATOM 868 C C . ALA A 1 104 ? 1.565 -21.147 6.348 1.00 81.50 104 ALA A C 1
ATOM 870 O O . ALA A 1 104 ? 1.044 -22.056 6.991 1.00 81.50 104 ALA A O 1
ATOM 871 N N . MET A 1 105 ? 2.413 -20.286 6.920 1.00 71.44 105 MET A N 1
ATOM 872 C CA . MET A 1 105 ? 2.777 -20.340 8.342 1.00 71.44 105 MET A CA 1
ATOM 873 C C . MET A 1 105 ? 1.757 -19.644 9.261 1.00 71.44 105 MET A C 1
ATOM 875 O O . MET A 1 105 ? 1.539 -20.111 10.377 1.00 71.44 105 MET A O 1
ATOM 879 N N . SER A 1 106 ? 1.119 -18.562 8.810 1.00 62.69 106 SER A N 1
ATOM 880 C CA . SER A 1 106 ? 0.283 -17.663 9.624 1.00 62.69 106 SER A CA 1
ATOM 881 C C . SER A 1 106 ? -0.868 -18.351 10.387 1.00 62.69 106 SER A C 1
ATOM 883 O O . SER A 1 106 ? -1.017 -18.078 11.581 1.00 62.69 106 SER A O 1
ATOM 885 N N . PRO A 1 107 ? -1.641 -19.295 9.809 1.00 60.72 107 PRO A N 1
ATOM 886 C CA . PRO A 1 107 ? -2.722 -19.963 10.538 1.00 60.72 107 PRO A CA 1
ATOM 887 C C . PRO A 1 107 ? -2.222 -20.858 11.678 1.00 60.72 107 PRO A C 1
ATOM 889 O O . PRO A 1 107 ? -2.942 -21.077 12.654 1.00 60.72 107 PRO A O 1
ATOM 892 N N . HIS A 1 108 ? -1.001 -21.383 11.554 1.00 60.50 108 HIS A N 1
ATOM 893 C CA . HIS A 1 108 ? -0.430 -22.371 12.468 1.00 60.50 108 HIS A CA 1
ATOM 894 C C . HIS A 1 108 ? 0.403 -21.752 13.596 1.00 60.50 108 HIS A C 1
ATOM 896 O O . HIS A 1 108 ? 0.734 -22.454 14.549 1.00 60.50 108 HIS A O 1
ATOM 902 N N . THR A 1 109 ? 0.735 -20.460 13.511 1.00 64.25 109 THR A N 1
ATOM 903 C CA . THR A 1 109 ? 1.622 -19.782 14.469 1.00 64.25 109 THR A CA 1
ATOM 904 C C . THR A 1 109 ? 0.937 -18.740 15.344 1.00 64.25 109 THR A C 1
ATOM 906 O O . THR A 1 109 ? 1.554 -18.303 16.315 1.00 64.25 109 THR A O 1
ATOM 909 N N . LEU A 1 110 ? -0.306 -18.335 15.053 1.00 69.00 110 LEU A N 1
ATOM 910 C CA . LEU A 1 110 ? -1.026 -17.408 15.930 1.00 69.00 110 LEU A CA 1
ATOM 911 C C . LEU A 1 110 ? -1.379 -18.089 17.267 1.00 69.00 110 LEU A C 1
ATOM 913 O O . LEU A 1 110 ? -2.096 -19.095 17.256 1.00 69.00 110 LEU A O 1
ATOM 917 N N . PRO A 1 111 ? -0.947 -17.540 18.420 1.00 79.44 111 PRO A N 1
ATOM 918 C CA . PRO A 1 111 ? -1.387 -18.011 19.725 1.00 79.44 111 PRO A CA 1
ATOM 919 C C . PRO A 1 111 ? -2.906 -17.900 19.850 1.00 79.44 111 PRO A C 1
ATOM 921 O O . PRO A 1 111 ? -3.505 -16.919 19.411 1.00 79.44 111 PRO A O 1
ATOM 924 N N . GLU A 1 112 ? -3.527 -18.871 20.513 1.00 79.69 112 GLU A N 1
ATOM 925 C CA . GLU A 1 112 ? -4.987 -18.933 20.651 1.00 79.69 112 GLU A CA 1
ATOM 926 C C . GLU A 1 112 ? -5.582 -17.659 21.279 1.00 79.69 112 GLU A C 1
ATOM 928 O O . GLU A 1 112 ? -6.597 -17.153 20.814 1.00 79.69 112 GLU A O 1
ATOM 933 N N . ALA A 1 113 ? -4.895 -17.062 22.258 1.00 81.88 113 ALA A N 1
ATOM 934 C CA . ALA A 1 113 ? -5.308 -15.791 22.855 1.00 81.88 113 ALA A CA 1
ATOM 935 C C . ALA A 1 113 ? -5.351 -14.636 21.834 1.00 81.88 113 ALA A C 1
ATOM 937 O O . ALA A 1 113 ? -6.280 -13.834 21.840 1.00 81.88 113 ALA A O 1
ATOM 938 N N . MET A 1 114 ? -4.370 -14.567 20.928 1.00 77.50 114 MET A N 1
ATOM 939 C CA . MET A 1 114 ? -4.324 -13.547 19.878 1.00 77.50 114 MET A CA 1
ATOM 940 C C . MET A 1 114 ? -5.428 -13.774 18.846 1.00 77.50 114 MET A C 1
ATOM 942 O O . MET A 1 114 ? -6.038 -12.812 18.387 1.00 77.50 114 MET A O 1
ATOM 946 N N . ARG A 1 115 ? -5.722 -15.038 18.515 1.00 79.88 115 ARG A N 1
ATOM 947 C CA . ARG A 1 115 ? -6.835 -15.392 17.627 1.00 79.88 115 ARG A CA 1
ATOM 948 C C . ARG A 1 115 ? -8.169 -14.927 18.211 1.00 79.88 115 ARG A C 1
ATOM 950 O O . ARG A 1 115 ? -8.897 -14.231 17.518 1.00 79.88 115 ARG A O 1
ATOM 957 N N . GLN A 1 116 ? -8.420 -15.211 19.489 1.00 83.88 116 GLN A N 1
ATOM 958 C CA . GLN A 1 116 ? -9.629 -14.772 20.196 1.00 83.88 116 GLN A CA 1
ATOM 959 C C . GLN A 1 116 ? -9.764 -13.244 20.234 1.00 83.88 116 GLN A C 1
ATOM 961 O O . GLN A 1 116 ? -10.851 -12.715 20.038 1.00 83.88 116 GLN A O 1
ATOM 966 N N . TRP A 1 117 ? -8.662 -12.517 20.441 1.00 79.44 117 TRP A N 1
ATOM 967 C CA . TRP A 1 117 ? -8.668 -11.046 20.429 1.00 79.44 117 TRP A CA 1
ATOM 968 C C . TRP A 1 117 ? -8.799 -10.447 19.023 1.00 79.44 117 TRP A C 1
ATOM 970 O O . TRP A 1 117 ? -9.144 -9.276 18.893 1.00 79.44 117 TRP A O 1
ATOM 980 N N . SER A 1 118 ? -8.508 -11.228 17.981 1.00 80.06 118 SER A N 1
ATOM 981 C CA . SER A 1 118 ? -8.639 -10.802 16.584 1.00 80.06 118 SER A CA 1
ATOM 982 C C . SER A 1 118 ? -10.040 -11.048 16.017 1.00 80.06 118 SER A C 1
ATOM 984 O O . SER A 1 118 ? -10.327 -10.607 14.904 1.00 80.06 118 SER A O 1
ATOM 986 N N . GLU A 1 119 ? -10.910 -11.764 16.736 1.00 84.50 119 GLU A N 1
ATOM 987 C CA . GLU A 1 119 ? -12.296 -11.950 16.314 1.00 84.50 119 GLU A CA 1
ATOM 988 C C . GLU A 1 119 ? -13.048 -10.617 16.317 1.00 84.50 119 GLU A C 1
ATOM 990 O O . GLU A 1 119 ? -12.844 -9.747 17.167 1.00 84.50 119 GLU A O 1
ATOM 995 N N . LEU A 1 120 ? -13.935 -10.448 15.334 1.00 82.12 120 LEU A N 1
ATOM 996 C CA . LEU A 1 120 ? -14.771 -9.258 15.256 1.00 82.12 120 LEU A CA 1
ATOM 997 C C . LEU A 1 120 ? -15.643 -9.168 16.508 1.00 82.12 120 LEU A C 1
ATOM 999 O O . LEU A 1 120 ? -16.295 -10.140 16.894 1.00 82.12 120 LEU A O 1
ATOM 1003 N N . LEU A 1 121 ? -15.718 -7.970 17.091 1.00 85.19 121 LEU A N 1
ATOM 1004 C CA . LEU A 1 121 ? -16.669 -7.699 18.163 1.00 85.19 121 LEU A CA 1
ATOM 1005 C C . LEU A 1 121 ? -18.090 -8.057 17.693 1.00 85.19 121 LEU A C 1
ATOM 1007 O O . LEU A 1 121 ? -18.431 -7.791 16.532 1.00 85.19 121 LEU A O 1
ATOM 1011 N N . PRO A 1 122 ? -18.943 -8.611 18.570 1.00 89.62 122 PRO A N 1
ATOM 1012 C CA . PRO A 1 122 ? -20.347 -8.832 18.251 1.00 89.62 122 PRO A CA 1
ATOM 1013 C C . PRO A 1 122 ? -20.997 -7.543 17.745 1.00 89.62 122 PRO A C 1
ATOM 1015 O O . PRO A 1 122 ? -20.763 -6.470 18.303 1.00 89.62 122 PRO A O 1
ATOM 1018 N N . LYS A 1 123 ? -21.832 -7.643 16.703 1.00 84.88 123 LYS A N 1
ATOM 1019 C CA . LYS A 1 123 ? -22.486 -6.479 16.069 1.00 84.88 123 LYS A CA 1
ATOM 1020 C C . LYS A 1 123 ? -23.284 -5.629 17.057 1.00 84.88 123 LYS A C 1
ATOM 1022 O O . LYS A 1 123 ? -23.412 -4.425 16.869 1.00 84.88 123 LYS A O 1
ATOM 1027 N N . ASP A 1 124 ? -23.780 -6.247 18.121 1.00 85.19 124 ASP A N 1
ATOM 1028 C CA . ASP A 1 124 ? -24.549 -5.590 19.178 1.00 85.19 124 ASP A CA 1
ATOM 1029 C C . ASP A 1 124 ? -23.689 -4.626 20.014 1.00 85.19 124 ASP A C 1
ATOM 1031 O O . ASP A 1 124 ? -24.206 -3.672 20.589 1.00 85.19 124 ASP A O 1
ATOM 1035 N N . GLN A 1 125 ? -22.372 -4.856 20.056 1.00 85.94 125 GLN A N 1
ATOM 1036 C CA . GLN A 1 125 ? -21.388 -4.012 20.738 1.00 85.94 125 GLN A CA 1
ATOM 1037 C C . GLN A 1 125 ? -20.787 -2.943 19.819 1.00 85.94 125 GLN A C 1
ATOM 1039 O O . GLN A 1 125 ? -19.957 -2.145 20.257 1.00 85.94 125 GLN A O 1
ATOM 1044 N N . TRP A 1 126 ? -21.172 -2.912 18.541 1.00 85.25 126 TRP A N 1
ATOM 1045 C CA . TRP A 1 126 ? -20.687 -1.885 17.630 1.00 85.25 126 TRP A CA 1
ATOM 1046 C C . TRP A 1 126 ? -21.305 -0.546 18.019 1.00 85.25 126 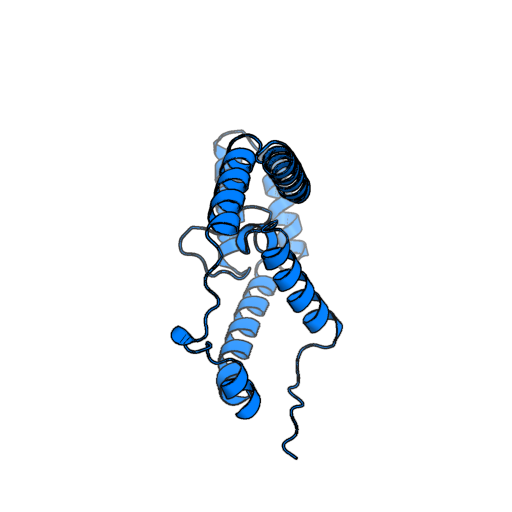TRP A C 1
ATOM 1048 O O . TRP A 1 126 ? -22.527 -0.378 18.014 1.00 85.25 126 TRP A O 1
ATOM 1058 N N . ALA A 1 127 ? -20.452 0.426 18.336 1.00 83.19 127 ALA A N 1
ATOM 1059 C CA . ALA A 1 127 ? -20.900 1.789 18.547 1.00 83.19 127 ALA A CA 1
ATOM 1060 C C . ALA A 1 127 ? -21.530 2.309 17.248 1.00 83.19 127 ALA A C 1
ATOM 1062 O O . ALA A 1 127 ? -20.879 2.370 16.203 1.00 83.19 127 ALA A O 1
ATOM 1063 N N . LYS A 1 128 ? -22.813 2.676 17.304 1.00 83.44 128 LYS A N 1
ATOM 1064 C CA . LYS A 1 128 ? -23.463 3.358 16.186 1.00 83.44 128 LYS A CA 1
ATOM 1065 C C . LYS A 1 128 ? -22.989 4.812 16.186 1.00 83.44 128 LYS A C 1
ATOM 1067 O O . LYS A 1 128 ? -23.061 5.447 17.242 1.00 83.44 128 LYS A O 1
ATOM 1072 N N . PRO A 1 129 ? -22.513 5.349 15.049 1.00 82.44 129 PRO A N 1
ATOM 1073 C CA . PRO A 1 129 ? -22.191 6.765 14.971 1.00 82.44 129 PRO A CA 1
ATOM 1074 C C . PRO A 1 129 ? -23.450 7.575 15.293 1.00 82.44 129 PRO A C 1
ATOM 1076 O O . PRO A 1 129 ? -24.557 7.198 14.900 1.00 82.44 129 PRO A O 1
ATOM 1079 N N . SER A 1 130 ? -23.289 8.668 16.038 1.00 87.50 130 SER A N 1
ATOM 1080 C CA . SER A 1 130 ? -24.407 9.567 16.319 1.00 87.50 130 SER A CA 1
ATOM 1081 C C . SER A 1 130 ? -24.906 10.210 15.025 1.00 87.50 130 SER A C 1
ATOM 1083 O O . SER A 1 130 ? -24.158 10.348 14.056 1.00 87.50 130 SER A O 1
ATOM 1085 N N . GLU A 1 131 ? -26.169 10.631 15.004 1.00 86.31 131 GLU A N 1
ATOM 1086 C CA . GLU A 1 131 ? -26.757 11.282 13.829 1.00 86.31 131 GLU A CA 1
ATOM 1087 C C . GLU A 1 131 ? -25.983 12.551 13.431 1.00 86.31 131 GLU A C 1
ATOM 1089 O O . GLU A 1 131 ? -25.725 12.767 12.249 1.00 86.31 131 GLU A O 1
ATOM 1094 N N . GLU A 1 132 ? -25.508 13.320 14.420 1.00 84.75 132 GLU A N 1
ATOM 1095 C CA . GLU A 1 132 ? -24.612 14.464 14.202 1.00 84.75 132 GLU A CA 1
ATOM 1096 C C . GLU A 1 132 ? -23.328 14.046 13.460 1.00 84.75 132 GLU A C 1
ATOM 1098 O O . GLU A 1 132 ? -22.945 14.683 12.479 1.00 84.75 132 GLU A O 1
ATOM 1103 N N . LEU A 1 133 ? -22.679 12.952 13.879 1.00 83.19 133 LEU A N 1
ATOM 1104 C CA . LEU A 1 133 ? -21.454 12.467 13.235 1.00 83.19 133 LEU A CA 1
ATOM 1105 C C . LEU A 1 133 ? -21.716 11.975 11.811 1.00 83.19 133 LEU A C 1
ATOM 1107 O O . LEU A 1 133 ? -20.927 12.270 10.919 1.00 83.19 133 LEU A O 1
ATOM 1111 N N . VAL A 1 134 ? -22.836 11.288 11.570 1.00 85.25 134 VAL A N 1
ATOM 1112 C CA . VAL A 1 134 ? -23.221 10.843 10.220 1.00 85.25 134 VAL A CA 1
ATOM 1113 C C . VAL A 1 134 ? -23.402 12.039 9.281 1.00 85.25 134 VAL A C 1
ATOM 1115 O O . VAL A 1 134 ? -22.911 12.008 8.150 1.00 85.25 134 VAL A O 1
ATOM 1118 N N . GLN A 1 135 ? -24.055 13.107 9.750 1.00 86.62 135 GLN A N 1
ATOM 1119 C CA . GLN A 1 135 ? -24.227 14.339 8.978 1.00 86.62 135 GLN A CA 1
ATOM 1120 C C . GLN A 1 135 ? -22.886 15.036 8.702 1.00 86.62 135 GLN A C 1
ATOM 1122 O O . GLN A 1 135 ? -22.631 15.435 7.565 1.00 86.62 135 GLN A O 1
ATOM 1127 N N . MET A 1 136 ? -22.002 15.138 9.701 1.00 84.06 136 MET A N 1
ATOM 1128 C CA . MET A 1 136 ? -20.661 15.712 9.520 1.00 84.06 136 MET A CA 1
ATOM 1129 C C . MET A 1 136 ? -19.819 14.901 8.528 1.00 84.06 136 MET A C 1
ATOM 1131 O O . MET A 1 136 ? -19.198 15.486 7.642 1.00 84.06 136 MET A O 1
ATOM 1135 N N . SER A 1 137 ? -19.837 13.567 8.612 1.00 83.88 137 SER A N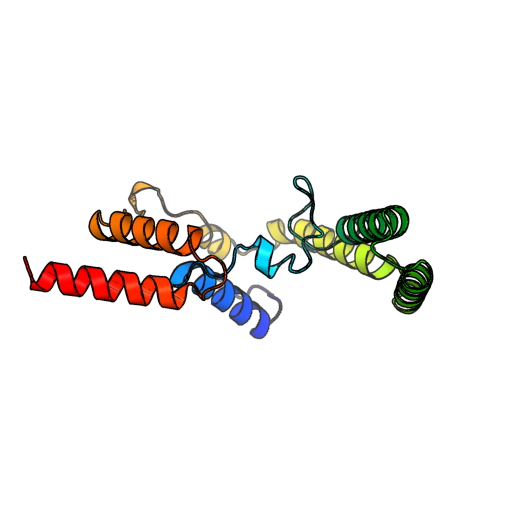 1
ATOM 1136 C CA . SER A 1 137 ? -19.149 12.699 7.649 1.00 83.88 137 SER A CA 1
ATOM 1137 C C . SER A 1 137 ? -19.654 12.920 6.223 1.00 83.88 137 SER A C 1
ATOM 1139 O O . SER A 1 137 ? -18.856 12.969 5.289 1.00 83.88 137 SER A O 1
ATOM 1141 N N . GLU A 1 138 ? -20.963 13.100 6.031 1.00 85.06 138 GLU A N 1
ATOM 1142 C CA . GLU A 1 138 ? -21.513 13.398 4.706 1.00 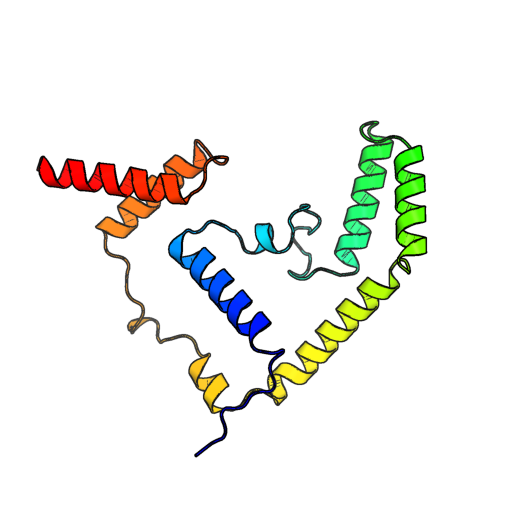85.06 138 GLU A CA 1
ATOM 1143 C C . GLU A 1 138 ? -21.037 14.764 4.187 1.00 85.06 138 GLU A C 1
ATOM 1145 O O . GLU A 1 138 ? -20.631 14.875 3.030 1.00 85.06 138 GLU A O 1
ATOM 1150 N N . GLN A 1 139 ? -20.985 15.792 5.040 1.00 85.56 139 GLN A N 1
ATOM 1151 C CA . GLN A 1 139 ? -20.435 17.104 4.671 1.00 85.56 139 GLN A CA 1
ATOM 1152 C C . GLN A 1 139 ? -18.956 17.014 4.256 1.00 85.56 139 GLN A C 1
ATOM 1154 O O . GLN A 1 139 ? -18.575 17.592 3.232 1.00 85.56 139 GLN A O 1
ATOM 1159 N N . VAL A 1 140 ? -18.139 16.246 4.988 1.00 84.69 140 VAL A N 1
ATOM 1160 C CA . VAL A 1 140 ? -16.728 15.997 4.637 1.00 84.69 140 VAL A CA 1
ATOM 1161 C C . VAL A 1 140 ? -16.622 15.307 3.275 1.00 84.69 140 VAL A C 1
ATOM 1163 O O . VAL A 1 140 ? -15.871 15.781 2.420 1.00 84.69 140 VAL A O 1
ATOM 1166 N N . ARG A 1 141 ? -17.419 14.261 3.006 1.00 81.69 141 ARG A N 1
ATOM 1167 C CA . ARG A 1 141 ? -17.424 13.574 1.698 1.00 81.69 141 ARG A CA 1
ATOM 1168 C C . ARG A 1 141 ? -17.781 14.511 0.548 1.00 81.69 141 ARG A C 1
ATOM 1170 O O . ARG A 1 141 ? -17.146 14.460 -0.506 1.00 81.69 141 ARG A O 1
ATOM 1177 N N . GLN A 1 142 ? -18.776 15.377 0.736 1.00 85.62 142 GLN A N 1
ATOM 1178 C CA . GLN A 1 142 ? -19.188 16.343 -0.287 1.00 85.62 142 GLN A CA 1
ATOM 1179 C C . GLN A 1 142 ? -18.090 17.381 -0.567 1.00 85.62 142 GLN A C 1
ATOM 1181 O O . GLN A 1 142 ? -17.844 17.710 -1.730 1.00 85.62 142 GLN A O 1
ATOM 1186 N N . LEU A 1 143 ? -17.403 17.878 0.468 1.00 83.50 143 LEU A N 1
ATOM 1187 C CA . LEU A 1 143 ? -16.272 18.800 0.311 1.00 83.50 143 LEU A CA 1
ATOM 1188 C C . LEU A 1 143 ? -15.076 18.125 -0.367 1.00 83.50 143 LEU A C 1
ATOM 1190 O O . LEU A 1 143 ? -14.542 18.669 -1.336 1.00 83.50 143 LEU A O 1
ATOM 1194 N N . HIS A 1 144 ? -14.724 16.914 0.066 1.00 81.00 144 HIS A N 1
ATOM 1195 C CA . HIS A 1 144 ? -13.648 16.127 -0.531 1.00 81.00 144 HIS A CA 1
ATOM 1196 C C . HIS A 1 144 ? -13.910 15.851 -2.019 1.00 81.00 144 HIS A C 1
ATOM 1198 O O . HIS A 1 144 ? -13.037 16.072 -2.855 1.00 81.00 144 HIS A O 1
ATOM 1204 N N . LYS A 1 145 ? -15.148 15.491 -2.391 1.00 82.25 145 LYS A N 1
ATOM 1205 C CA . LYS A 1 145 ? -15.538 15.274 -3.796 1.00 82.25 145 LYS A CA 1
ATOM 1206 C C . LYS A 1 145 ? -15.393 16.533 -4.659 1.00 82.25 145 LYS A C 1
ATOM 1208 O O . LYS A 1 145 ? -15.093 16.428 -5.847 1.00 82.25 145 LYS A O 1
ATOM 1213 N N . ARG A 1 146 ? -15.606 17.722 -4.086 1.00 84.69 146 ARG A N 1
ATOM 1214 C CA . ARG A 1 146 ? -15.438 19.009 -4.787 1.00 84.69 146 ARG A CA 1
ATOM 1215 C C . ARG A 1 146 ? -13.971 19.415 -4.916 1.00 84.69 146 ARG A C 1
ATOM 1217 O O . ARG A 1 146 ? -13.617 20.073 -5.890 1.00 84.69 146 ARG A O 1
ATOM 1224 N N . GLN A 1 147 ? -13.134 19.070 -3.939 1.00 81.88 147 GLN A N 1
ATOM 1225 C CA . GLN A 1 147 ? -11.745 19.530 -3.848 1.00 81.88 147 GLN A CA 1
ATOM 1226 C C . GLN A 1 147 ? -10.776 18.385 -3.486 1.00 81.88 147 GLN A C 1
ATOM 1228 O O . GLN A 1 147 ? -10.053 18.480 -2.499 1.00 81.88 147 GLN A O 1
ATOM 1233 N N . PRO A 1 148 ? -10.649 17.334 -4.310 1.00 77.12 148 PRO A N 1
ATOM 1234 C CA . PRO A 1 148 ? -9.917 16.111 -3.943 1.00 77.12 148 PRO A CA 1
ATOM 1235 C C . PRO A 1 148 ? -8.407 16.303 -3.713 1.00 77.12 148 PRO A C 1
ATOM 1237 O O . PRO A 1 148 ? -7.728 15.394 -3.260 1.00 77.12 148 PRO A O 1
ATOM 1240 N N . ARG A 1 149 ? -7.850 17.471 -4.061 1.00 76.88 149 ARG A N 1
ATOM 1241 C CA . ARG A 1 149 ? -6.420 17.783 -3.905 1.00 76.88 149 ARG A CA 1
ATOM 1242 C C . ARG A 1 149 ? -6.055 18.426 -2.568 1.00 76.88 149 ARG A C 1
ATOM 1244 O O . ARG A 1 149 ? -4.868 18.586 -2.299 1.00 76.88 149 ARG A O 1
ATOM 1251 N N . ARG A 1 150 ? -7.034 18.862 -1.772 1.00 76.81 150 ARG A N 1
ATOM 1252 C CA . ARG A 1 150 ? -6.757 19.445 -0.453 1.00 76.81 150 ARG A CA 1
ATOM 1253 C C . ARG A 1 150 ? -6.618 18.338 0.592 1.00 76.81 150 ARG A C 1
ATOM 1255 O O . ARG A 1 150 ? -7.280 17.308 0.469 1.00 76.81 150 ARG A O 1
ATOM 1262 N N . PRO A 1 151 ? -5.784 18.549 1.620 1.00 77.19 151 PRO A N 1
ATOM 1263 C CA . PRO A 1 151 ? -5.628 17.579 2.689 1.00 77.19 151 PRO A CA 1
ATOM 1264 C C . PRO A 1 151 ? -6.941 17.428 3.458 1.00 77.19 151 PRO A C 1
ATOM 1266 O O . PRO A 1 151 ? -7.596 18.403 3.825 1.00 77.19 151 PRO A O 1
ATOM 1269 N N . ILE A 1 152 ? -7.317 16.185 3.728 1.00 74.38 152 ILE A N 1
ATOM 1270 C CA . ILE A 1 152 ? -8.603 15.855 4.344 1.00 74.38 152 ILE A CA 1
ATOM 1271 C C . ILE A 1 152 ? -8.763 16.387 5.776 1.00 74.38 152 ILE A C 1
ATOM 1273 O O . ILE A 1 152 ? -9.872 16.710 6.197 1.00 74.38 152 ILE A O 1
ATOM 1277 N N . THR A 1 153 ? -7.652 16.590 6.490 1.00 79.12 153 THR A N 1
ATOM 1278 C CA . THR A 1 153 ? -7.611 17.249 7.806 1.00 79.12 153 THR A CA 1
ATOM 1279 C C . THR A 1 153 ? -8.210 18.652 7.773 1.00 79.12 153 THR A C 1
ATOM 1281 O O . THR A 1 153 ? -8.886 19.056 8.720 1.00 79.12 153 THR A O 1
ATOM 1284 N N . GLU A 1 154 ? -8.016 19.391 6.678 1.00 82.81 154 GLU A N 1
ATOM 1285 C CA . GLU A 1 154 ? -8.626 20.707 6.505 1.00 82.81 154 GLU A CA 1
ATOM 1286 C C . GLU A 1 154 ? -10.141 20.606 6.339 1.00 82.81 154 GLU A C 1
ATOM 1288 O O . GLU A 1 154 ? -10.851 21.440 6.895 1.00 82.81 154 GLU A O 1
ATOM 1293 N N . PHE A 1 155 ? -10.647 19.581 5.643 1.00 81.81 155 PHE A N 1
ATOM 1294 C CA . PHE A 1 155 ? -12.090 19.367 5.508 1.00 81.81 155 PHE A CA 1
ATOM 1295 C C . PHE A 1 155 ? -12.739 19.049 6.847 1.00 81.81 155 PHE A C 1
ATOM 1297 O O . PHE A 1 155 ? -13.753 19.659 7.183 1.0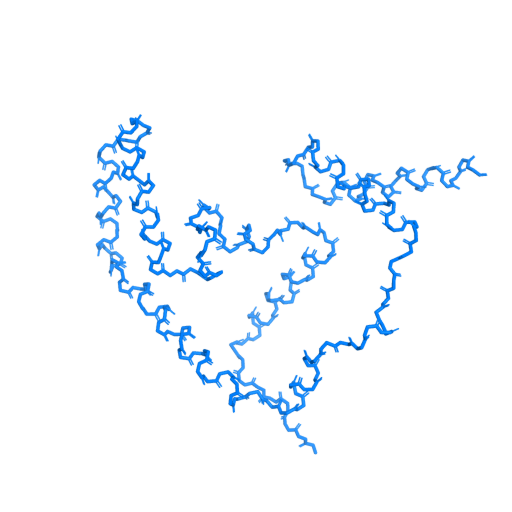0 81.81 155 PHE A O 1
ATOM 1304 N N . PHE A 1 156 ? -12.139 18.159 7.641 1.00 82.81 156 PHE A N 1
ATOM 1305 C CA . PHE A 1 156 ? -12.625 17.865 8.990 1.00 82.81 156 PHE A CA 1
ATOM 1306 C C . PHE A 1 156 ? -12.623 19.115 9.879 1.00 82.81 156 PHE A C 1
ATOM 1308 O O . PHE A 1 156 ? -13.631 19.410 10.522 1.00 82.81 156 PHE A O 1
ATOM 1315 N N . ALA A 1 157 ? -11.538 19.897 9.874 1.00 86.81 157 ALA A N 1
ATOM 1316 C CA . ALA A 1 157 ? -11.454 21.134 10.650 1.00 86.81 157 ALA A CA 1
ATOM 1317 C C . ALA A 1 157 ? -12.473 22.193 10.188 1.00 86.81 157 ALA A C 1
ATOM 1319 O O . ALA A 1 157 ? -13.052 22.900 11.014 1.00 86.81 157 ALA A O 1
ATOM 1320 N N . GLU A 1 158 ? -12.703 22.313 8.880 1.00 88.56 158 GLU A N 1
ATOM 1321 C CA . GLU A 1 158 ? -13.677 23.233 8.289 1.00 88.56 158 GLU A CA 1
ATOM 1322 C C . GLU A 1 158 ? -15.110 22.839 8.674 1.00 88.56 158 GLU A C 1
ATOM 1324 O O . GLU A 1 158 ? -15.840 23.660 9.232 1.00 88.56 158 GLU A O 1
ATOM 1329 N N . VAL A 1 159 ? -15.479 21.568 8.491 1.00 87.12 159 VAL A N 1
ATOM 1330 C CA . VAL A 1 159 ? -16.791 21.021 8.880 1.00 87.12 159 VAL A CA 1
ATOM 1331 C C . VAL A 1 159 ? -17.027 21.172 10.379 1.00 87.12 159 VAL A C 1
ATOM 1333 O O . VAL A 1 159 ? -18.098 21.618 10.792 1.00 87.12 159 VAL A O 1
ATOM 1336 N N . GLN A 1 160 ? -16.027 20.880 11.213 1.00 87.69 160 GLN A N 1
ATOM 1337 C CA . GLN A 1 160 ? -16.150 21.042 12.659 1.00 87.69 160 GLN A CA 1
ATOM 1338 C C . GLN A 1 160 ? -16.388 22.509 13.046 1.00 87.69 160 GLN A C 1
ATOM 1340 O O . GLN A 1 160 ? -17.256 22.792 13.872 1.00 87.69 160 GLN A O 1
ATOM 1345 N N . ARG A 1 161 ? -15.665 23.460 12.436 1.00 90.00 161 ARG A N 1
ATOM 1346 C CA . ARG A 1 161 ? -15.862 24.901 12.684 1.00 90.00 161 ARG A CA 1
ATOM 1347 C C . ARG A 1 161 ? -17.250 25.375 12.260 1.00 90.00 161 ARG A C 1
ATOM 1349 O O . ARG A 1 161 ? -17.862 26.136 13.007 1.00 90.00 161 ARG A O 1
ATOM 1356 N N . LEU A 1 162 ? -17.738 24.933 11.100 1.00 87.62 162 LEU A N 1
ATOM 1357 C CA . LEU A 1 162 ? -19.063 25.291 10.585 1.00 87.62 162 LEU A CA 1
ATOM 1358 C C . LEU A 1 162 ? -20.175 24.782 11.511 1.00 87.62 162 LEU A C 1
ATOM 1360 O O . LEU A 1 162 ? -21.000 25.572 11.962 1.00 87.62 162 LEU A O 1
ATOM 1364 N N . ASN A 1 163 ? -20.132 23.506 11.900 1.00 87.31 163 ASN A N 1
ATOM 1365 C CA . ASN A 1 163 ? -21.141 22.932 12.796 1.00 87.31 163 ASN A CA 1
ATOM 1366 C C . ASN A 1 163 ? -21.089 23.538 14.210 1.00 87.31 163 ASN A C 1
ATOM 1368 O O . ASN A 1 163 ? -22.130 23.766 14.825 1.00 87.31 163 ASN A O 1
ATOM 1372 N N . LEU A 1 164 ? -19.896 23.858 14.732 1.00 87.06 164 LEU A N 1
ATOM 1373 C CA . LEU A 1 164 ? -19.764 24.582 16.003 1.00 87.06 164 LEU A CA 1
ATOM 1374 C C . LEU A 1 164 ? -20.339 26.004 15.927 1.00 87.06 164 LEU A C 1
ATOM 1376 O O . LEU A 1 164 ? -20.871 26.495 16.921 1.00 87.06 164 LEU A O 1
ATOM 1380 N N . ALA A 1 165 ? -20.218 26.678 14.781 1.00 85.25 165 ALA A N 1
ATOM 1381 C CA . ALA A 1 165 ? -20.790 28.005 14.573 1.00 85.25 165 ALA A CA 1
ATOM 1382 C C . ALA A 1 165 ? -22.323 27.958 14.474 1.00 85.25 165 ALA A C 1
ATOM 1384 O O . ALA A 1 165 ? -22.983 28.799 15.084 1.00 85.25 165 ALA A O 1
ATOM 1385 N N . ASP A 1 166 ? -22.883 26.961 13.787 1.00 82.94 166 ASP A N 1
ATOM 1386 C CA . ASP A 1 166 ? -24.334 26.761 13.693 1.00 82.94 166 ASP A CA 1
ATOM 1387 C C . ASP A 1 166 ? -24.946 26.403 15.054 1.00 82.94 166 ASP A C 1
ATOM 1389 O O . ASP A 1 166 ? -25.948 26.995 15.453 1.00 82.94 166 ASP A O 1
ATOM 1393 N N . LYS A 1 167 ? -24.280 25.550 15.844 1.00 82.31 167 LYS A N 1
ATOM 1394 C CA . LYS A 1 167 ? -24.710 25.201 17.211 1.00 82.31 167 LYS A CA 1
ATOM 1395 C C . LYS A 1 167 ? -24.669 26.381 18.192 1.00 82.31 167 LYS A C 1
ATOM 1397 O O . LYS A 1 167 ? -25.318 26.328 19.225 1.00 82.31 167 LYS A O 1
ATOM 1402 N N . ARG A 1 168 ? -23.896 27.433 17.895 1.00 78.12 168 ARG A N 1
ATOM 1403 C CA . ARG A 1 168 ? -23.862 28.687 18.676 1.00 78.12 168 ARG A CA 1
ATOM 1404 C C . ARG A 1 168 ? -24.922 29.704 18.240 1.00 78.12 168 ARG A C 1
ATOM 1406 O O . ARG A 1 168 ? -25.092 30.707 18.929 1.00 78.12 168 ARG A O 1
ATOM 1413 N N . ARG A 1 169 ? -25.546 29.508 17.074 1.00 69.50 169 ARG A N 1
ATOM 1414 C CA . ARG A 1 169 ? -26.572 30.400 16.506 1.00 69.50 169 ARG A CA 1
ATOM 1415 C C . ARG A 1 169 ? -27.998 29.892 16.728 1.00 69.50 169 ARG A C 1
ATOM 1417 O O . ARG A 1 169 ? -28.910 30.714 16.676 1.00 69.50 169 ARG A O 1
ATOM 1424 N N . ALA A 1 170 ? -28.169 28.585 16.920 1.00 61.44 170 ALA A N 1
ATOM 1425 C CA . ALA A 1 170 ? -29.409 27.948 17.366 1.00 61.44 170 ALA A CA 1
ATOM 1426 C C . ALA A 1 170 ? -29.604 28.112 18.881 1.00 61.44 170 ALA A C 1
ATOM 1428 O O . ALA A 1 170 ? -30.777 28.239 19.296 1.00 61.44 170 ALA A O 1
#

Sequence (170 aa):
MTSVEFPCAGLPIAISHWEAIRGYMEYEVNDLKSIQDPQDLQGPNDPPHEGLHTFHNARARMHQQIRDGERNRVSGFFWYLYHVMTLWTIPNYLTEWEIRRINAMSPHTLPEAMRQWSELLPKDQWAKPSEELVQMSEQVRQLHKRQPRRPITEFFAEVQRLNLADKRRA

Foldseek 3Di:
DDDQDFPDPDDVVVVVVVCVVCCCVVQVQDDLCCVQPVPPQDDPPGDSHDAPSSVVSVLVVQVVCCVVVVDPPVVVVVVVVVLVVVVNRVVRVVVVVVVVVCVVCVVVRRDPVNVVVPDDDPPVPDDDDDPVVVVLVVQLVVVCVVPVPDGSVVSSVVSVVVVVVVVVVD

Secondary structure (DSSP, 8-state):
--------S-HHHHHHHHHHHHHHHHH----HHHHH-TT----TTS-SS-SHHHHHHHHHHHHHHHHTTSS-HHHHHHHHHHHHHTTTTHHHHHHHHHHHHHHHHHHHHS-HHHHHHHSPPPGGGSPPPPHHHHHHHHHHHHHHHH-TTS-HHHHHHHHHHHHHHHHTT-

Radius of gyration: 22.71 Å; chains: 1; bounding box: 50×53×61 Å